Protein AF-Q27HW7-F1 (afdb_monomer)

pLDDT: mean 96.36, std 5.57, range [57.06, 98.81]

Nearest PDB structures (foldseek):
  6nwx-assembly1_A  TM=9.728E-01  e=8.743E-10  Mus musculus
  5y0t-assembly1_A  TM=3.332E-01  e=1.187E+00  Thermotoga maritima
  5y0t-assembly2_C  TM=3.284E-01  e=1.610E+00  Thermotoga maritima

Foldseek 3Di:
DVVPDDDDDQLAPPWDWDDDPLFIDIADPVGDLSVLLSLLLLLLVVQDPQSVQLQVQLVPDPHNVVCNQVSCCVRPVVDDPVSSVCCSVDRNSRVSNVVSVVD

Solvent-accessible surface area (backbone atoms only — not comparable to full-atom values): 6014 Å² total; per-residue (Å²): 110,79,89,82,52,88,85,83,88,68,50,49,83,81,47,47,76,44,86,51,93,95,45,63,49,76,49,34,91,77,35,70,66,48,48,49,42,30,30,46,50,46,27,35,56,74,72,41,98,53,26,67,68,26,48,52,50,13,72,70,40,100,47,38,68,80,35,41,60,59,27,36,51,73,70,39,68,86,57,54,62,66,61,48,48,52,27,44,79,29,71,62,19,48,52,52,46,51,55,37,70,74,109

Mean predicted aligned error: 2.79 Å

Radius of gyration: 13.52 Å; Cα contacts (8 Å, |Δi|>4): 116; chains: 1; bounding box: 34×32×34 Å

Structure (mmCIF, N/CA/C/O backbone):
data_AF-Q27HW7-F1
#
_entry.id   AF-Q27HW7-F1
#
loop_
_atom_site.group_PDB
_atom_site.id
_atom_site.type_symbol
_atom_site.label_atom_id
_atom_site.label_alt_id
_atom_site.label_comp_id
_atom_site.label_asym_id
_atom_site.label_entity_id
_atom_site.label_seq_id
_atom_site.pdbx_PDB_ins_code
_atom_site.Cartn_x
_atom_site.Cartn_y
_atom_site.Cartn_z
_atom_site.occupancy
_atom_site.B_iso_or_equiv
_atom_site.auth_seq_id
_atom_site.auth_comp_id
_atom_site.auth_asym_id
_atom_site.auth_atom_id
_atom_site.pdbx_PDB_model_num
ATOM 1 N N . ILE A 1 1 ? 5.273 -16.288 -17.826 1.00 57.06 1 ILE A N 1
ATOM 2 C CA . ILE A 1 1 ? 4.760 -16.706 -16.482 1.00 57.06 1 ILE A CA 1
ATOM 3 C C . ILE A 1 1 ? 3.280 -16.365 -16.330 1.00 57.06 1 ILE A C 1
ATOM 5 O O . ILE A 1 1 ? 2.545 -17.222 -15.856 1.00 57.06 1 ILE A O 1
ATOM 9 N N . ARG A 1 2 ? 2.815 -15.184 -16.779 1.00 64.94 2 ARG A N 1
ATOM 10 C CA . ARG A 1 2 ? 1.372 -14.856 -16.827 1.00 64.94 2 ARG A CA 1
ATOM 11 C C . ARG A 1 2 ? 0.537 -15.830 -17.684 1.00 64.94 2 ARG A C 1
ATOM 13 O O . ARG A 1 2 ? -0.674 -15.863 -17.547 1.00 64.94 2 ARG A O 1
ATOM 20 N N . ASP A 1 3 ? 1.181 -16.647 -18.515 1.00 82.44 3 ASP A N 1
ATOM 21 C CA . ASP A 1 3 ? 0.537 -17.580 -19.453 1.00 82.44 3 ASP A CA 1
ATOM 22 C C . ASP A 1 3 ? 0.071 -18.898 -18.807 1.00 82.44 3 ASP A C 1
ATOM 24 O O . ASP A 1 3 ? -0.689 -19.641 -19.419 1.00 82.44 3 ASP A O 1
ATOM 28 N N . ILE A 1 4 ? 0.532 -19.207 -17.586 1.00 92.00 4 ILE A N 1
ATOM 29 C CA . ILE A 1 4 ? 0.236 -20.479 -16.894 1.00 92.00 4 ILE A CA 1
ATOM 30 C C . ILE A 1 4 ? -0.266 -20.302 -15.454 1.00 92.00 4 ILE A C 1
ATOM 32 O O . ILE A 1 4 ? -0.586 -21.287 -14.795 1.00 92.00 4 ILE A O 1
ATOM 36 N N . MET A 1 5 ? -0.303 -19.068 -14.945 1.00 90.44 5 MET A N 1
ATOM 37 C CA . MET A 1 5 ? -0.677 -18.771 -13.564 1.00 90.44 5 MET A CA 1
ATOM 38 C C . MET A 1 5 ? -1.422 -17.441 -13.479 1.00 90.44 5 MET A C 1
ATOM 40 O O . MET A 1 5 ? -0.955 -16.423 -13.992 1.00 90.44 5 MET A O 1
ATOM 44 N N . SER A 1 6 ? -2.546 -17.458 -12.764 1.00 91.12 6 SER A N 1
ATOM 45 C CA . SER A 1 6 ? -3.254 -16.263 -12.314 1.00 91.12 6 SER A CA 1
ATOM 46 C C . SER A 1 6 ? -3.028 -16.102 -10.818 1.00 91.12 6 SER A C 1
ATOM 48 O O . SER A 1 6 ? -3.264 -17.039 -10.058 1.00 91.12 6 SER A O 1
ATOM 50 N N . VAL A 1 7 ? -2.569 -14.924 -10.405 1.00 91.75 7 VAL A N 1
ATOM 51 C CA . VAL A 1 7 ? -2.323 -14.600 -8.998 1.00 91.75 7 VAL A CA 1
ATOM 52 C C . VAL A 1 7 ? -3.309 -13.528 -8.569 1.00 91.75 7 VAL A C 1
ATOM 54 O O . VAL A 1 7 ? -3.450 -12.505 -9.238 1.00 91.75 7 VAL A O 1
ATOM 57 N N . THR A 1 8 ? -3.967 -13.757 -7.438 1.00 94.75 8 THR A N 1
ATOM 58 C CA . THR A 1 8 ? -4.802 -12.764 -6.764 1.00 94.75 8 THR A CA 1
ATOM 59 C C . THR A 1 8 ? -4.210 -12.521 -5.386 1.00 94.75 8 THR A C 1
ATOM 61 O O . THR A 1 8 ? -4.096 -13.452 -4.594 1.00 94.75 8 THR A O 1
ATOM 64 N N . LEU A 1 9 ? -3.801 -11.280 -5.127 1.00 97.00 9 LEU A N 1
ATOM 65 C CA . LEU A 1 9 ? -3.346 -10.838 -3.813 1.00 97.00 9 LEU A CA 1
ATOM 66 C C . LEU A 1 9 ? -4.536 -10.250 -3.054 1.00 97.00 9 LEU A C 1
ATOM 68 O O . LEU A 1 9 ? -5.302 -9.476 -3.628 1.00 97.00 9 LEU A O 1
ATOM 72 N N . VAL A 1 10 ? -4.680 -10.617 -1.782 1.00 98.00 10 VAL A N 1
ATOM 73 C CA . VAL A 1 10 ? -5.723 -10.099 -0.884 1.00 98.00 10 VAL A CA 1
ATOM 74 C C . VAL A 1 10 ? -5.056 -9.691 0.437 1.00 98.00 1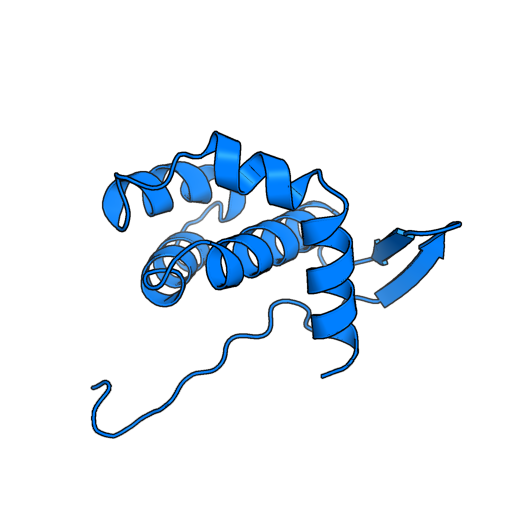0 VAL A C 1
ATOM 76 O O . VAL A 1 10 ? -4.970 -10.510 1.353 1.00 98.00 10 VAL A O 1
ATOM 79 N N . PRO A 1 11 ? -4.518 -8.459 0.530 1.00 97.62 11 PRO A N 1
ATOM 80 C CA . PRO A 1 11 ? -3.861 -7.973 1.742 1.00 97.62 11 PRO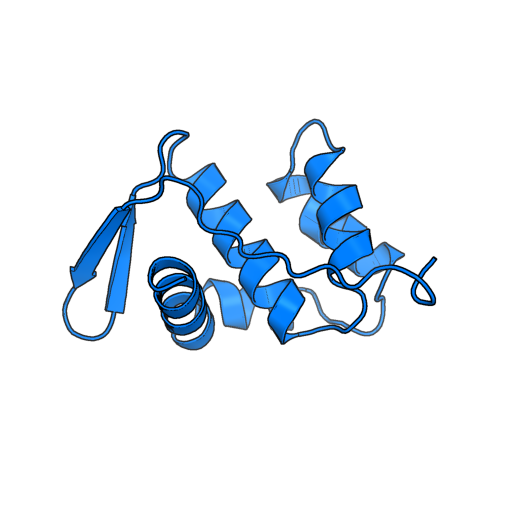 A CA 1
ATOM 81 C C . PRO A 1 11 ? -4.892 -7.766 2.856 1.00 97.62 11 PRO A C 1
ATOM 83 O O . PRO A 1 11 ? -5.692 -6.830 2.815 1.00 97.62 11 PRO A O 1
ATOM 86 N N . TYR A 1 12 ? -4.915 -8.684 3.820 1.00 97.81 12 TYR A N 1
ATOM 87 C CA . TYR A 1 12 ? -5.748 -8.616 5.026 1.00 97.81 12 TYR A CA 1
ATOM 88 C C . TYR A 1 12 ? -5.218 -9.565 6.105 1.00 97.81 12 TYR A C 1
ATOM 90 O O . TYR A 1 12 ? -4.925 -9.154 7.227 1.00 97.81 12 TYR A O 1
ATOM 98 N N . GLY A 1 13 ? -5.036 -10.838 5.739 1.00 94.25 13 GLY A N 1
ATOM 99 C CA . GLY A 1 13 ? -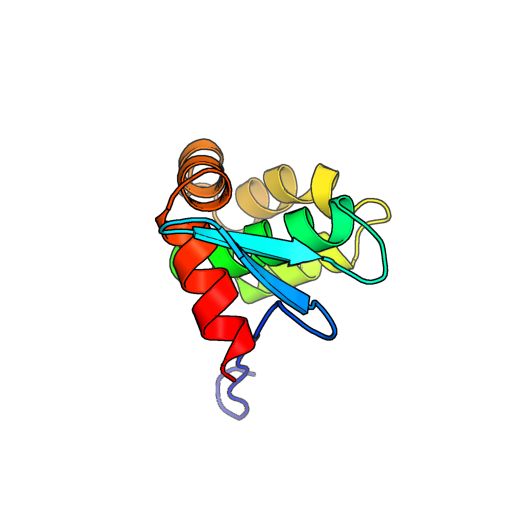4.502 -11.866 6.628 1.00 94.25 13 GLY A CA 1
ATOM 100 C C . GLY A 1 13 ? -5.394 -12.103 7.847 1.00 94.25 13 GLY A C 1
ATOM 101 O O . GLY A 1 13 ? -6.590 -12.338 7.713 1.00 94.25 13 GLY A O 1
ATOM 102 N N . ASN A 1 14 ? -4.797 -12.046 9.037 1.00 96.12 14 ASN A N 1
ATOM 103 C CA . ASN A 1 14 ? -5.491 -12.250 10.311 1.00 96.12 14 ASN A CA 1
ATOM 104 C C . ASN A 1 14 ? -5.908 -10.930 10.983 1.00 96.12 14 ASN A C 1
ATOM 106 O O . ASN A 1 14 ? -6.039 -10.882 12.211 1.00 96.12 14 ASN A O 1
ATOM 110 N N . ALA A 1 15 ? -6.040 -9.847 10.215 1.00 97.19 15 ALA A N 1
ATOM 111 C CA . ALA A 1 15 ? -6.586 -8.610 10.744 1.00 97.19 15 ALA A CA 1
ATOM 112 C C . ALA A 1 15 ? -8.030 -8.830 11.233 1.00 97.19 15 ALA A C 1
ATOM 114 O O . ALA A 1 15 ? -8.769 -9.663 10.713 1.00 97.19 15 ALA A O 1
ATOM 115 N N . GLY A 1 16 ? -8.423 -8.090 12.263 1.00 97.00 16 GLY A N 1
ATOM 116 C CA . GLY A 1 16 ? -9.812 -7.925 12.663 1.00 97.00 16 GLY A CA 1
ATOM 117 C C . GLY A 1 16 ? -10.328 -6.563 12.219 1.00 97.00 16 GLY A C 1
ATOM 118 O O . GLY A 1 16 ? -9.557 -5.613 12.075 1.00 97.00 16 GLY A O 1
ATOM 119 N N . GLU A 1 17 ? -11.641 -6.440 12.050 1.00 97.19 17 GLU A N 1
ATOM 120 C CA . GLU A 1 17 ? -12.291 -5.150 11.834 1.00 97.19 17 GLU A CA 1
ATOM 121 C C . GLU A 1 17 ? -13.446 -4.924 12.810 1.00 97.19 17 GLU A C 1
ATOM 123 O O . GLU A 1 17 ? -14.121 -5.859 13.250 1.00 97.19 17 GLU A O 1
ATOM 128 N N . LYS A 1 18 ? -13.673 -3.657 13.153 1.00 96.56 18 LYS A N 1
ATOM 129 C CA . LYS A 1 18 ? -14.825 -3.210 13.939 1.00 96.56 18 LYS A CA 1
ATOM 130 C C . LYS A 1 18 ? -15.494 -2.041 13.219 1.00 96.56 18 LYS A C 1
ATOM 132 O O . LYS A 1 18 ? -14.785 -1.150 12.747 1.00 96.56 18 LYS A O 1
ATOM 137 N N . PRO A 1 19 ? -16.832 -2.011 13.132 1.00 95.62 19 PRO A N 1
ATOM 138 C CA . PRO A 1 19 ? -17.530 -0.873 12.554 1.00 95.62 19 PRO A CA 1
ATOM 139 C C . PRO A 1 19 ? -17.355 0.372 13.436 1.00 95.62 19 PRO A C 1
ATOM 141 O O . PRO A 1 19 ? -17.510 0.307 14.656 1.00 95.62 19 PRO A O 1
ATOM 144 N N . ASP A 1 20 ? -17.081 1.506 12.799 1.00 93.12 20 ASP A N 1
ATOM 145 C CA . ASP A 1 20 ? -16.984 2.841 13.392 1.00 93.12 20 ASP A CA 1
ATOM 146 C C . ASP A 1 20 ? -17.740 3.851 12.512 1.00 93.12 20 ASP A C 1
ATOM 148 O O . ASP A 1 20 ? -17.231 4.410 11.533 1.00 93.12 20 ASP A O 1
ATOM 152 N N . GLY A 1 21 ? -19.028 4.024 12.813 1.00 91.62 21 GLY A N 1
ATOM 153 C CA . GLY A 1 21 ? -19.933 4.848 12.017 1.00 91.62 21 GLY A CA 1
ATOM 154 C C . GLY A 1 21 ? -20.085 4.325 10.585 1.00 91.62 21 GLY A C 1
ATOM 155 O O . GLY A 1 21 ? -20.740 3.313 10.356 1.00 91.62 21 GLY A O 1
ATOM 156 N N . GLN A 1 22 ? -19.518 5.047 9.616 1.00 91.25 22 GLN A N 1
ATOM 157 C CA . GLN A 1 22 ? -19.527 4.678 8.188 1.00 91.25 22 GLN A CA 1
ATOM 158 C C . GLN A 1 22 ? -18.207 4.047 7.716 1.00 91.25 22 GLN A C 1
ATOM 160 O O . GLN A 1 22 ? -18.031 3.819 6.518 1.00 91.25 22 GLN A O 1
ATOM 165 N N . LYS A 1 23 ? -17.260 3.828 8.632 1.00 94.88 23 LYS A N 1
ATOM 166 C CA . LYS A 1 23 ? -15.937 3.264 8.359 1.00 94.88 23 LYS A CA 1
ATOM 167 C C . LYS A 1 23 ? -15.708 2.015 9.199 1.00 94.88 23 LYS A C 1
ATOM 169 O O . LYS A 1 23 ? -16.490 1.700 10.091 1.00 94.88 23 LYS A O 1
ATOM 174 N N . TYR A 1 24 ? -14.605 1.340 8.917 1.00 97.19 24 TYR A N 1
ATOM 175 C CA . TYR A 1 24 ? -14.088 0.241 9.720 1.00 97.19 24 TYR A CA 1
ATOM 176 C C . TYR A 1 24 ? -12.758 0.633 10.358 1.00 97.19 24 TYR A C 1
ATOM 178 O O . TYR A 1 24 ? -11.917 1.265 9.714 1.00 97.19 24 TYR A O 1
ATOM 186 N N . ILE A 1 25 ? -12.567 0.259 11.617 1.00 96.88 25 ILE A N 1
ATOM 187 C CA . ILE A 1 25 ? -11.267 0.301 12.286 1.00 96.88 25 ILE A CA 1
ATOM 188 C C . ILE A 1 25 ? -10.654 -1.089 12.163 1.00 96.88 25 ILE A C 1
ATOM 190 O O . ILE A 1 25 ? -11.311 -2.077 12.492 1.00 96.88 25 ILE A O 1
ATOM 194 N N . PHE A 1 26 ? -9.406 -1.150 11.704 1.00 97.88 26 PHE A N 1
ATOM 195 C CA . PHE A 1 26 ? -8.668 -2.396 11.515 1.00 97.88 26 PHE A CA 1
ATOM 196 C C . PHE A 1 26 ? -7.666 -2.612 12.651 1.00 97.88 26 PHE A C 1
ATOM 198 O O . PHE A 1 26 ? -6.937 -1.694 13.025 1.00 97.88 26 PHE A O 1
ATOM 205 N N . GLU A 1 27 ? -7.623 -3.833 13.177 1.00 98.06 27 GLU A N 1
ATOM 206 C CA . GLU A 1 27 ? -6.677 -4.284 14.199 1.00 98.06 27 GLU A CA 1
ATOM 207 C C . GLU A 1 27 ? -5.835 -5.427 13.619 1.00 98.06 27 GLU A C 1
ATOM 209 O O . GLU A 1 27 ? -6.375 -6.473 13.268 1.00 98.06 27 GLU A O 1
ATOM 214 N N . CYS A 1 28 ? -4.518 -5.242 13.511 1.00 97.94 28 CYS A N 1
ATOM 215 C CA . CYS A 1 28 ? -3.606 -6.222 12.912 1.00 97.94 28 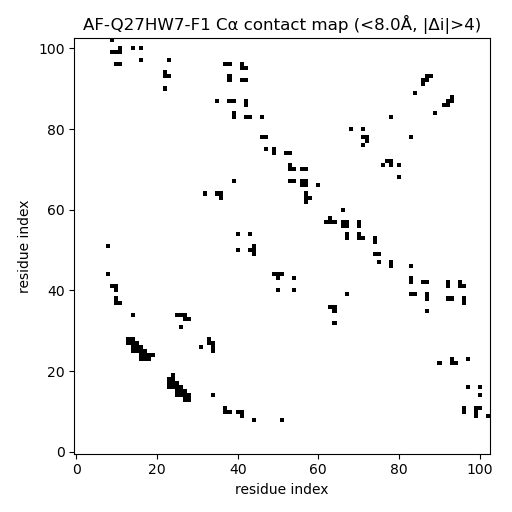CYS A CA 1
ATOM 216 C C . CYS A 1 28 ? -2.677 -6.845 13.968 1.00 97.94 28 CYS A C 1
ATOM 218 O O . CYS A 1 28 ? -2.367 -6.218 14.986 1.00 97.94 28 CYS A O 1
ATOM 220 N N . GLN A 1 29 ? -2.236 -8.088 13.747 1.00 96.88 29 GLN A N 1
ATOM 221 C CA . GLN A 1 29 ? -1.484 -8.880 14.735 1.00 96.88 29 GLN A CA 1
ATOM 222 C C . GLN A 1 29 ? -0.093 -8.303 15.033 1.00 96.88 29 GLN A C 1
ATOM 224 O O . GLN A 1 29 ? 0.407 -8.428 16.150 1.00 96.88 29 GLN A O 1
ATOM 229 N N . HIS A 1 30 ? 0.500 -7.631 14.052 1.00 94.94 30 HIS A N 1
ATOM 230 C CA . HIS A 1 30 ? 1.800 -6.976 14.120 1.00 94.94 30 HIS A CA 1
ATOM 231 C C . HIS A 1 30 ? 1.671 -5.446 14.271 1.00 94.94 30 HIS A C 1
ATOM 233 O O . HIS A 1 30 ? 2.631 -4.706 14.048 1.00 94.94 30 HIS A O 1
ATOM 239 N N . GLY A 1 31 ? 0.497 -4.961 14.697 1.00 96.19 31 GLY A N 1
ATOM 240 C CA . GLY A 1 31 ? 0.244 -3.561 15.039 1.00 96.19 31 GLY A CA 1
ATOM 241 C C . GLY A 1 31 ? -0.071 -2.653 13.847 1.00 96.19 31 GLY A C 1
ATOM 242 O O . GLY A 1 31 ? -0.336 -3.099 12.732 1.00 96.19 31 GLY A O 1
ATOM 243 N N . GLU A 1 32 ? -0.054 -1.339 14.088 1.00 97.00 32 GLU A N 1
ATOM 244 C CA . GLU A 1 32 ? -0.531 -0.335 13.120 1.00 97.00 32 GLU A CA 1
ATOM 245 C C . GLU A 1 32 ? 0.271 -0.299 11.813 1.00 97.00 32 GLU A C 1
ATOM 247 O O . GLU A 1 32 ? -0.280 0.028 10.765 1.00 97.00 32 GLU A O 1
ATOM 252 N N . GLN A 1 33 ? 1.561 -0.647 11.853 1.00 97.25 33 GLN A N 1
ATOM 253 C CA . GLN A 1 33 ? 2.404 -0.653 10.655 1.00 97.25 33 GLN A CA 1
ATOM 254 C C . GLN A 1 33 ? 1.986 -1.746 9.665 1.00 97.25 33 GLN A C 1
ATOM 256 O O . GLN A 1 33 ? 1.988 -1.496 8.465 1.00 97.25 33 GLN A O 1
ATOM 261 N N . GLU A 1 34 ? 1.558 -2.916 10.148 1.00 97.75 34 GLU A N 1
ATOM 262 C CA . GLU A 1 34 ? 0.997 -3.967 9.289 1.00 97.75 34 GLU A CA 1
ATOM 263 C C . GLU A 1 34 ? -0.333 -3.520 8.680 1.00 97.75 34 GLU A C 1
ATOM 265 O O . GLU A 1 34 ? -0.536 -3.661 7.478 1.00 97.75 34 GLU A O 1
ATOM 270 N N . CYS A 1 35 ? -1.215 -2.904 9.475 1.00 98.12 35 CYS A N 1
ATOM 271 C CA . CYS A 1 35 ? -2.467 -2.361 8.946 1.00 98.12 35 CYS A CA 1
ATOM 272 C C . CYS A 1 35 ? -2.220 -1.302 7.862 1.00 98.12 35 CYS A C 1
ATOM 274 O O . CYS A 1 35 ? -2.913 -1.285 6.844 1.00 98.12 35 CYS A O 1
ATOM 276 N N . LEU A 1 36 ? -1.220 -0.435 8.057 1.00 98.44 36 LEU A N 1
ATOM 277 C CA . LEU A 1 36 ? -0.811 0.539 7.051 1.00 98.44 36 LEU A CA 1
ATOM 278 C C . LEU A 1 36 ? -0.248 -0.145 5.796 1.00 98.44 36 LEU A C 1
ATOM 280 O O . LEU A 1 36 ? -0.599 0.260 4.691 1.00 98.44 36 LEU A O 1
ATOM 284 N N . GLY A 1 37 ? 0.571 -1.188 5.955 1.00 98.38 37 GLY A N 1
ATOM 285 C CA . GLY A 1 37 ? 1.100 -1.994 4.850 1.00 98.38 37 GLY A CA 1
ATOM 286 C C . GLY A 1 37 ? -0.011 -2.613 4.017 1.00 98.38 37 GLY A C 1
ATOM 287 O O . GLY A 1 37 ? -0.126 -2.306 2.831 1.00 98.38 37 GLY A O 1
ATOM 288 N N . ASN A 1 38 ? -0.920 -3.346 4.664 1.00 98.62 38 ASN A N 1
ATOM 289 C CA . ASN A 1 38 ? -2.084 -3.941 4.010 1.00 98.62 38 ASN A CA 1
ATOM 290 C C . ASN A 1 38 ? -2.917 -2.895 3.252 1.00 98.62 38 ASN A C 1
ATOM 292 O O . ASN A 1 38 ? -3.363 -3.138 2.128 1.00 98.62 38 ASN A O 1
ATOM 296 N N . MET A 1 39 ? -3.110 -1.709 3.841 1.00 98.69 39 MET A N 1
ATOM 297 C CA . MET A 1 39 ? -3.840 -0.613 3.205 1.00 98.69 39 MET A CA 1
ATOM 298 C C . MET A 1 39 ? -3.108 -0.071 1.965 1.00 98.69 39 MET A C 1
ATOM 300 O O . MET A 1 39 ? -3.741 0.164 0.933 1.00 98.69 39 MET A O 1
ATOM 304 N N . ILE A 1 40 ? -1.782 0.107 2.038 1.00 98.81 40 ILE A N 1
ATOM 305 C CA . ILE A 1 40 ? -0.951 0.531 0.900 1.00 98.81 40 ILE A CA 1
ATOM 306 C C . ILE A 1 40 ? -1.043 -0.497 -0.227 1.00 98.81 40 ILE A C 1
ATOM 308 O O . ILE A 1 40 ? -1.368 -0.126 -1.354 1.00 98.81 40 ILE A O 1
ATOM 312 N N . GLU A 1 41 ? -0.820 -1.776 0.065 1.00 98.75 41 GLU A N 1
ATOM 313 C CA . GLU A 1 41 ? -0.884 -2.856 -0.925 1.00 98.75 41 GLU A CA 1
ATOM 314 C C . GLU A 1 41 ? -2.260 -2.950 -1.586 1.00 98.75 41 GLU A C 1
ATOM 316 O O . GLU A 1 41 ? -2.369 -3.023 -2.811 1.00 98.75 41 GLU A O 1
ATOM 321 N N . THR A 1 42 ? -3.321 -2.865 -0.784 1.00 98.69 42 THR A N 1
ATOM 322 C CA . THR A 1 42 ? -4.707 -2.855 -1.262 1.00 98.69 42 THR A CA 1
ATOM 323 C C . THR A 1 42 ? -4.957 -1.691 -2.219 1.00 98.69 42 THR A C 1
ATOM 325 O O . THR A 1 42 ? -5.537 -1.862 -3.296 1.00 98.69 42 THR A O 1
ATOM 328 N N . CYS A 1 43 ? -4.476 -0.497 -1.872 1.00 98.81 43 CYS A N 1
ATOM 329 C CA . CYS A 1 43 ? -4.575 0.665 -2.743 1.00 98.81 43 CYS A CA 1
ATOM 330 C C . CYS A 1 43 ? -3.729 0.521 -4.015 1.00 98.81 43 CYS A C 1
ATOM 332 O O . CYS A 1 43 ? -4.193 0.923 -5.081 1.00 98.81 43 CYS A O 1
ATOM 334 N N . LEU A 1 44 ? -2.538 -0.079 -3.948 1.00 98.69 44 LEU A N 1
ATOM 335 C CA . LEU A 1 44 ? -1.709 -0.353 -5.126 1.00 98.69 44 LEU A CA 1
ATOM 336 C C . LEU A 1 44 ? -2.413 -1.301 -6.098 1.00 98.69 44 LEU A C 1
ATOM 338 O O . LEU A 1 44 ? -2.482 -0.995 -7.288 1.00 98.69 44 LEU A O 1
ATOM 342 N N . ILE A 1 45 ? -3.016 -2.384 -5.596 1.00 98.50 45 ILE A N 1
ATOM 343 C CA . ILE A 1 45 ? -3.811 -3.328 -6.403 1.00 98.50 45 ILE A CA 1
ATOM 344 C C . ILE A 1 45 ? -4.933 -2.604 -7.158 1.00 98.50 45 ILE A C 1
ATOM 346 O O . ILE A 1 45 ? -5.193 -2.911 -8.319 1.00 98.50 45 ILE A O 1
ATOM 350 N N . ASN A 1 46 ? -5.572 -1.613 -6.532 1.00 98.44 46 ASN A N 1
ATOM 351 C CA . ASN A 1 46 ? -6.638 -0.838 -7.164 1.00 98.44 46 ASN A CA 1
ATOM 352 C C . ASN A 1 46 ? -6.131 0.263 -8.120 1.00 98.44 46 ASN A C 1
ATOM 354 O O . ASN A 1 46 ? -6.872 0.706 -8.997 1.00 98.44 46 ASN A O 1
ATOM 358 N N . LYS A 1 47 ? -4.906 0.768 -7.935 1.00 97.94 47 LYS A N 1
ATOM 359 C CA . LYS A 1 47 ? -4.396 1.948 -8.657 1.00 97.94 47 LYS A CA 1
ATOM 360 C C . LYS A 1 47 ? -3.496 1.613 -9.839 1.00 97.94 47 LYS A C 1
ATOM 362 O O . LYS A 1 47 ? -3.324 2.476 -10.696 1.00 97.94 47 LYS A O 1
ATOM 367 N N . THR A 1 48 ? -2.937 0.406 -9.904 1.00 97.75 48 THR A N 1
ATOM 368 C CA . THR A 1 48 ? -1.983 0.045 -10.954 1.00 97.75 48 THR A CA 1
ATOM 369 C C . THR A 1 48 ? -2.004 -1.434 -11.334 1.00 97.75 48 THR A C 1
ATOM 371 O O . THR A 1 48 ? -2.201 -2.323 -10.511 1.00 97.75 48 THR A O 1
ATOM 374 N N . ASN A 1 49 ? -1.705 -1.705 -12.608 1.00 96.12 49 ASN A N 1
ATOM 375 C CA . ASN A 1 49 ? -1.482 -3.056 -13.132 1.00 96.12 49 ASN A CA 1
ATOM 376 C C . ASN A 1 49 ? -0.093 -3.625 -12.768 1.00 96.12 49 ASN A C 1
ATOM 378 O O . ASN A 1 49 ? 0.198 -4.793 -13.053 1.00 96.12 49 ASN A O 1
ATOM 382 N N . TYR A 1 50 ? 0.769 -2.809 -12.153 1.00 97.19 50 TYR A N 1
ATOM 383 C CA . TYR A 1 50 ? 2.105 -3.174 -11.678 1.00 97.19 50 TYR A CA 1
ATOM 384 C C . TYR A 1 50 ? 2.136 -3.453 -10.170 1.00 97.19 50 TYR A C 1
ATOM 386 O O . TYR A 1 50 ? 3.211 -3.572 -9.589 1.00 97.19 50 TYR A O 1
ATOM 394 N N . ALA A 1 51 ? 0.976 -3.616 -9.526 1.00 97.69 51 ALA A N 1
ATOM 395 C CA . ALA A 1 51 ? 0.896 -3.844 -8.085 1.00 97.69 51 ALA A CA 1
ATOM 396 C C . ALA A 1 51 ? 1.736 -5.045 -7.625 1.00 97.69 51 ALA A C 1
ATOM 398 O O . ALA A 1 51 ? 2.474 -4.935 -6.658 1.00 97.69 51 ALA A O 1
ATOM 399 N N . PHE A 1 52 ? 1.695 -6.169 -8.348 1.00 97.19 52 PHE A N 1
ATOM 400 C CA . PHE A 1 52 ? 2.430 -7.378 -7.960 1.00 97.19 52 PHE A CA 1
ATOM 401 C C . PHE A 1 52 ? 3.952 -7.156 -7.795 1.00 97.19 52 PHE A C 1
ATOM 403 O O . PHE A 1 52 ? 4.464 -7.435 -6.713 1.00 97.19 52 PHE A O 1
ATOM 410 N N . PRO A 1 53 ? 4.699 -6.642 -8.796 1.00 97.69 53 PRO A N 1
ATOM 411 C CA . PRO A 1 53 ? 6.125 -6.360 -8.611 1.00 97.69 53 PRO A CA 1
ATOM 412 C C . PRO A 1 53 ? 6.414 -5.243 -7.593 1.00 97.69 53 PRO A C 1
ATOM 414 O O . PRO A 1 53 ? 7.437 -5.317 -6.914 1.00 97.69 53 PRO A O 1
ATOM 417 N N . ILE A 1 54 ? 5.528 -4.249 -7.436 1.00 98.56 54 ILE A N 1
ATOM 418 C CA . ILE A 1 54 ? 5.682 -3.203 -6.408 1.00 98.56 54 ILE A CA 1
ATOM 419 C C . ILE A 1 54 ? 5.583 -3.810 -5.005 1.00 98.56 54 ILE A C 1
ATOM 421 O O . ILE A 1 54 ? 6.461 -3.581 -4.178 1.00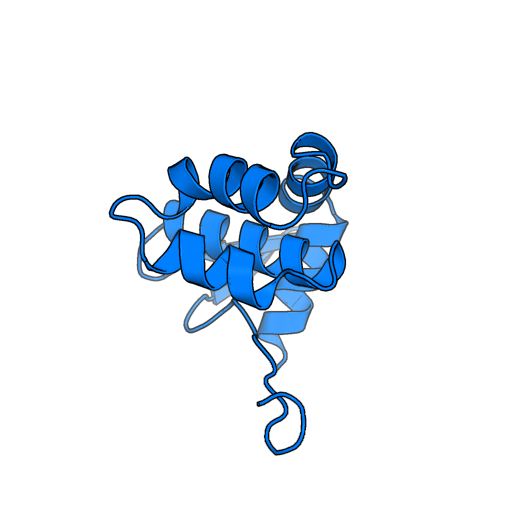 98.56 54 ILE A O 1
ATOM 425 N N . ILE A 1 55 ? 4.551 -4.619 -4.754 1.00 98.62 55 ILE A N 1
ATOM 426 C CA . ILE A 1 55 ? 4.326 -5.283 -3.465 1.00 98.62 55 ILE A CA 1
ATOM 427 C C . ILE A 1 55 ? 5.472 -6.253 -3.171 1.00 98.62 55 ILE A C 1
ATOM 429 O O . ILE A 1 55 ? 6.025 -6.235 -2.081 1.00 98.62 55 ILE A O 1
ATOM 433 N N . PHE A 1 56 ? 5.923 -7.027 -4.162 1.00 98.31 56 PHE A N 1
ATOM 434 C CA . PHE A 1 56 ? 7.097 -7.886 -3.995 1.00 98.31 56 PHE A CA 1
ATOM 435 C C . PHE A 1 56 ? 8.357 -7.100 -3.582 1.00 98.31 56 PHE A C 1
ATOM 437 O O . PHE A 1 56 ? 9.116 -7.556 -2.728 1.00 98.31 56 PHE A O 1
ATOM 444 N N . CYS A 1 57 ? 8.581 -5.921 -4.169 1.00 98.69 57 CYS A N 1
ATOM 445 C CA . CYS A 1 57 ? 9.683 -5.034 -3.792 1.00 98.69 57 CYS A CA 1
ATOM 446 C C . CYS A 1 57 ? 9.562 -4.540 -2.346 1.00 98.69 57 CYS A C 1
ATOM 448 O O . CYS A 1 57 ? 10.557 -4.556 -1.621 1.00 98.69 57 CYS A O 1
ATOM 450 N N . MET A 1 58 ? 8.352 -4.164 -1.923 1.00 98.50 58 MET A N 1
ATOM 451 C CA . MET A 1 58 ? 8.067 -3.748 -0.549 1.00 98.50 58 MET A CA 1
ATOM 452 C C . MET A 1 58 ? 8.334 -4.875 0.450 1.00 98.50 58 MET A C 1
ATOM 454 O O . MET A 1 58 ? 9.111 -4.702 1.384 1.00 98.50 58 MET A O 1
ATOM 458 N N . GLU A 1 59 ? 7.756 -6.048 0.204 1.00 97.94 59 GLU A N 1
ATOM 459 C CA . GLU A 1 59 ? 7.852 -7.228 1.072 1.00 97.94 59 GLU A CA 1
ATOM 460 C C . GLU A 1 59 ? 9.270 -7.817 1.144 1.00 97.94 59 GLU A C 1
ATOM 462 O O . GLU A 1 59 ? 9.622 -8.521 2.088 1.00 97.94 59 GLU A O 1
ATOM 467 N N . SER A 1 60 ? 10.123 -7.509 0.164 1.00 98.06 60 SER A N 1
ATOM 468 C CA . SER A 1 60 ? 11.539 -7.905 0.170 1.00 98.06 60 SER A CA 1
ATOM 469 C C . SER A 1 60 ? 12.444 -6.926 0.934 1.00 98.06 60 SER A C 1
ATOM 471 O O . SER A 1 60 ? 13.640 -7.187 1.090 1.00 98.06 60 SER A O 1
ATOM 473 N N . SER A 1 61 ? 11.916 -5.781 1.373 1.00 97.69 61 SER A N 1
ATOM 474 C CA . SER A 1 61 ? 12.660 -4.756 2.105 1.00 97.69 61 SER A CA 1
ATOM 475 C C . SER A 1 61 ? 12.762 -5.085 3.596 1.00 97.69 61 SER A C 1
ATOM 477 O O . SER A 1 61 ? 11.867 -5.677 4.189 1.00 97.69 61 SER A O 1
ATOM 479 N N . SER A 1 62 ? 13.824 -4.606 4.252 1.00 96.62 62 SER A N 1
ATOM 480 C CA . SER A 1 62 ? 13.908 -4.612 5.721 1.00 96.62 62 SER A CA 1
ATOM 481 C C . SER A 1 62 ? 12.867 -3.702 6.386 1.00 96.62 62 SER A C 1
ATOM 483 O O . SER A 1 62 ? 12.593 -3.841 7.574 1.00 96.62 62 SER 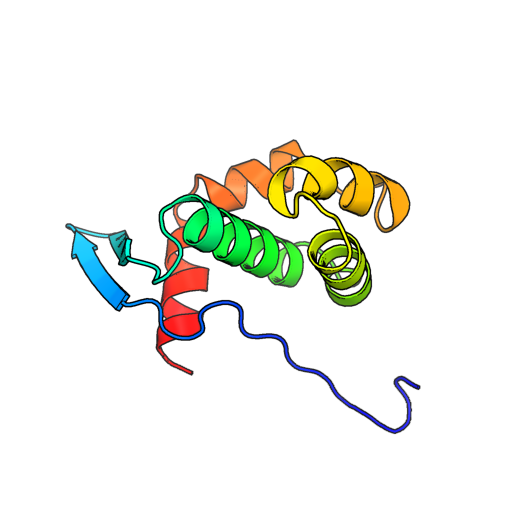A O 1
ATOM 485 N N . ASP A 1 63 ? 12.345 -2.729 5.636 1.00 97.25 63 ASP A N 1
ATOM 486 C CA . ASP A 1 63 ? 11.268 -1.828 6.047 1.00 97.25 63 ASP A CA 1
ATOM 487 C C . ASP A 1 63 ? 10.264 -1.701 4.889 1.00 97.25 63 ASP A C 1
ATOM 489 O O . ASP A 1 63 ? 10.508 -1.005 3.891 1.00 97.25 63 ASP A O 1
ATOM 493 N N . VAL A 1 64 ? 9.160 -2.439 5.008 1.00 96.88 64 VAL A N 1
ATOM 494 C CA . VAL A 1 64 ? 8.109 -2.561 3.985 1.00 96.88 64 VAL A CA 1
ATOM 495 C C . VAL A 1 64 ? 7.493 -1.197 3.671 1.00 96.88 64 VAL A C 1
ATOM 497 O O . VAL A 1 64 ? 7.418 -0.785 2.515 1.00 96.88 64 VAL A O 1
ATOM 500 N N . ILE A 1 65 ? 7.133 -0.431 4.703 1.00 97.56 65 ILE A N 1
ATOM 501 C CA . ILE A 1 65 ? 6.420 0.841 4.541 1.00 97.56 65 ILE A CA 1
ATOM 502 C C . ILE A 1 65 ? 7.332 1.916 3.959 1.00 97.56 65 ILE A C 1
ATOM 504 O O . ILE A 1 65 ? 6.940 2.621 3.026 1.00 97.56 65 ILE A O 1
ATOM 508 N N . LYS A 1 66 ? 8.568 2.044 4.463 1.00 97.69 66 LYS A N 1
ATOM 509 C CA . LYS A 1 66 ? 9.492 3.073 3.957 1.00 97.69 66 LYS A CA 1
ATOM 510 C C . LYS A 1 66 ? 9.914 2.830 2.510 1.00 97.69 66 LYS A C 1
ATOM 512 O O . LYS A 1 66 ? 10.202 3.795 1.805 1.00 97.69 66 LYS A O 1
ATOM 517 N N . SER A 1 67 ? 9.943 1.574 2.065 1.00 98.31 67 SER A N 1
ATOM 518 C CA . SER A 1 67 ? 10.307 1.229 0.686 1.00 98.31 67 SER A CA 1
ATOM 519 C C . SER A 1 67 ? 9.173 1.428 -0.325 1.00 98.31 67 SER A C 1
ATOM 521 O O . SER A 1 67 ? 9.453 1.575 -1.516 1.00 98.31 67 SER A O 1
ATOM 523 N N . ALA A 1 68 ? 7.915 1.515 0.125 1.00 98.25 68 ALA A N 1
ATOM 524 C CA . ALA A 1 68 ? 6.738 1.589 -0.742 1.00 98.25 68 ALA A CA 1
ATOM 525 C C . ALA A 1 68 ? 6.830 2.679 -1.812 1.00 98.25 68 ALA A C 1
ATOM 527 O O . ALA A 1 68 ? 6.668 2.392 -2.998 1.00 98.25 68 ALA A O 1
ATOM 528 N N . LYS A 1 69 ? 7.182 3.910 -1.422 1.00 98.56 69 LYS A N 1
ATOM 529 C CA . LYS A 1 69 ? 7.321 5.019 -2.373 1.00 98.56 69 LYS A CA 1
ATOM 530 C C . LYS A 1 69 ? 8.381 4.734 -3.438 1.00 98.56 69 LYS A C 1
ATOM 532 O O . LYS A 1 69 ? 8.097 4.869 -4.623 1.00 98.56 69 LYS A O 1
ATOM 537 N N . SER A 1 70 ? 9.574 4.299 -3.030 1.00 98.50 70 SER A N 1
ATOM 538 C CA . SER A 1 70 ? 10.645 3.984 -3.981 1.00 98.50 70 SER A CA 1
ATOM 539 C C . SER A 1 70 ? 10.282 2.812 -4.895 1.00 98.50 70 SER A C 1
ATOM 541 O O . SER A 1 70 ? 10.605 2.842 -6.076 1.00 98.50 70 SER A O 1
ATOM 543 N N . CYS A 1 71 ? 9.571 1.799 -4.388 1.00 98.69 71 CYS A N 1
ATOM 544 C CA . CYS A 1 71 ? 9.103 0.683 -5.206 1.00 98.69 71 CYS A CA 1
ATOM 545 C C . CYS A 1 71 ? 8.075 1.150 -6.249 1.00 98.69 71 CYS A C 1
ATOM 547 O O . CYS A 1 71 ? 8.166 0.749 -7.407 1.00 98.69 71 CYS A O 1
ATOM 549 N N . VAL A 1 72 ? 7.143 2.039 -5.881 1.00 98.69 72 VAL A N 1
ATOM 550 C CA . VAL A 1 72 ? 6.219 2.662 -6.845 1.00 98.69 72 VAL A CA 1
ATOM 551 C C . VAL A 1 72 ? 6.994 3.420 -7.921 1.00 98.69 72 VAL A C 1
ATOM 553 O O . VAL A 1 72 ? 6.790 3.161 -9.100 1.00 98.69 72 VAL A O 1
ATOM 556 N N . GLU A 1 73 ? 7.941 4.277 -7.535 1.00 98.38 73 GLU A N 1
ATOM 557 C CA . GLU A 1 73 ? 8.740 5.071 -8.481 1.00 98.38 73 GLU A CA 1
ATOM 558 C C . GLU A 1 73 ? 9.588 4.206 -9.436 1.00 98.38 73 GLU A C 1
ATOM 560 O O . GLU A 1 73 ? 9.828 4.607 -10.574 1.00 98.38 73 GLU A O 1
ATOM 565 N N . ILE A 1 74 ? 10.022 3.016 -9.003 1.00 98.25 74 ILE A N 1
ATOM 566 C CA . ILE A 1 74 ? 10.790 2.072 -9.831 1.00 98.25 74 ILE A CA 1
ATOM 567 C C . ILE A 1 74 ? 9.907 1.365 -10.867 1.00 98.25 74 ILE A C 1
ATOM 569 O O . ILE A 1 74 ? 10.317 1.223 -12.019 1.00 98.25 74 ILE A O 1
ATOM 573 N N . TYR A 1 75 ? 8.735 0.867 -10.462 1.00 98.44 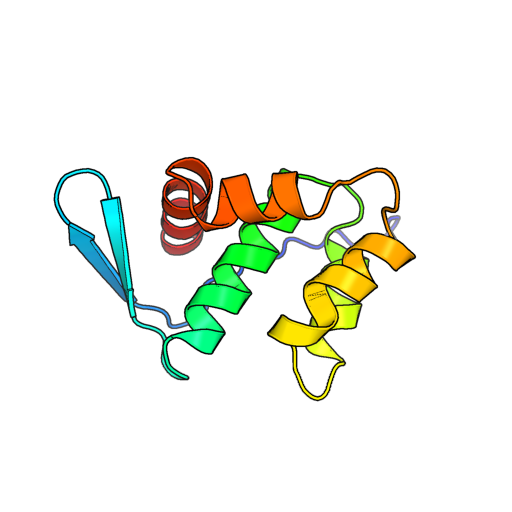75 TYR A N 1
ATOM 574 C CA . TYR A 1 75 ? 7.925 -0.026 -11.304 1.00 98.44 75 TYR A CA 1
ATOM 575 C C . TYR A 1 75 ? 6.768 0.672 -12.025 1.00 98.44 75 TYR A C 1
ATOM 577 O O . TYR A 1 75 ? 6.314 0.163 -13.049 1.00 98.44 75 TYR A O 1
ATOM 585 N N . ASP A 1 76 ? 6.292 1.804 -11.511 1.00 98.19 76 ASP A N 1
ATOM 586 C CA . ASP A 1 76 ? 5.219 2.604 -12.104 1.00 98.19 76 ASP A CA 1
ATOM 587 C C . ASP A 1 76 ? 5.463 4.113 -11.882 1.00 98.19 76 ASP A C 1
ATOM 589 O O . ASP A 1 76 ? 4.797 4.751 -11.063 1.00 98.19 76 ASP A O 1
ATOM 593 N N . PRO A 1 77 ? 6.436 4.713 -12.593 1.00 97.19 77 PRO A N 1
ATOM 594 C CA . PRO A 1 77 ? 6.843 6.106 -12.389 1.00 97.19 77 PRO A CA 1
ATOM 595 C C . PRO A 1 77 ? 5.761 7.139 -12.749 1.00 97.19 77 PRO A C 1
ATOM 597 O O . PRO A 1 77 ? 5.885 8.307 -12.381 1.00 97.19 77 PRO A O 1
ATOM 600 N N . GLU A 1 78 ? 4.713 6.742 -13.476 1.00 97.69 78 GLU A N 1
ATOM 601 C 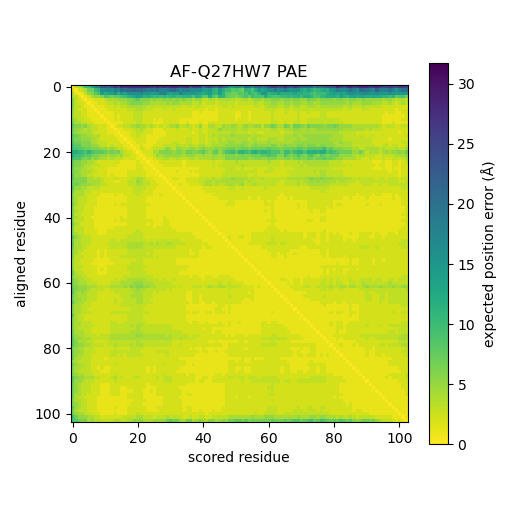CA . GLU A 1 78 ? 3.576 7.613 -13.800 1.00 97.69 78 GLU A CA 1
ATOM 602 C C . GLU A 1 78 ? 2.556 7.681 -12.651 1.00 97.69 78 GLU A C 1
ATOM 604 O O . GLU A 1 78 ? 1.794 8.649 -12.538 1.00 97.69 78 GLU A O 1
ATOM 609 N N . LEU A 1 79 ? 2.553 6.683 -11.760 1.00 98.06 79 LEU A N 1
ATOM 610 C CA . LEU A 1 79 ? 1.701 6.669 -10.582 1.00 98.06 79 LEU A CA 1
ATOM 611 C C . LEU A 1 79 ? 2.278 7.578 -9.490 1.00 98.06 79 LEU A C 1
ATOM 613 O O . LEU A 1 79 ? 3.220 7.237 -8.780 1.00 98.06 79 LEU A O 1
ATOM 617 N N . SER A 1 80 ? 1.642 8.733 -9.292 1.00 97.81 80 SER A N 1
ATOM 618 C CA . SER A 1 80 ? 1.983 9.620 -8.177 1.00 97.81 80 SER A CA 1
ATOM 619 C C . SER A 1 80 ? 1.766 8.938 -6.821 1.00 97.81 80 SER A C 1
ATOM 621 O O . SER A 1 80 ? 0.675 8.437 -6.526 1.00 97.81 80 SER A O 1
ATOM 623 N N . TRP A 1 81 ? 2.776 9.015 -5.951 1.00 98.12 81 TRP A N 1
ATOM 624 C CA . TRP A 1 81 ? 2.685 8.551 -4.566 1.00 98.12 81 TRP A CA 1
ATOM 625 C C . TRP A 1 81 ? 1.533 9.213 -3.795 1.00 98.12 81 TRP A C 1
ATOM 627 O O . TRP A 1 81 ? 0.842 8.552 -3.022 1.00 98.12 81 TRP A O 1
ATOM 637 N N . ASP A 1 82 ? 1.249 10.489 -4.062 1.00 98.31 82 ASP A N 1
ATOM 638 C CA . ASP A 1 82 ? 0.138 11.198 -3.419 1.00 98.31 82 ASP A CA 1
ATOM 639 C C . ASP A 1 82 ? -1.222 10.606 -3.820 1.00 98.31 82 ASP A C 1
ATOM 641 O O . ASP A 1 82 ? -2.149 10.566 -3.010 1.00 98.31 82 ASP A O 1
ATOM 645 N N . ASN A 1 83 ? -1.348 10.076 -5.043 1.00 98.19 83 ASN A N 1
ATOM 646 C CA . ASN A 1 83 ? -2.557 9.370 -5.475 1.00 98.19 83 ASN A CA 1
ATOM 647 C C . ASN A 1 83 ? -2.737 8.064 -4.682 1.00 98.19 83 ASN A C 1
ATOM 649 O O . ASN A 1 83 ? -3.845 7.780 -4.217 1.00 98.19 83 ASN A O 1
ATOM 653 N N . VAL A 1 84 ? -1.653 7.316 -4.446 1.00 98.62 84 VAL A N 1
ATOM 654 C CA . VAL A 1 84 ? -1.679 6.125 -3.578 1.00 98.62 84 VAL A CA 1
ATOM 655 C C . VAL A 1 84 ? -2.091 6.519 -2.159 1.00 98.62 84 VAL A C 1
ATOM 657 O O . VAL A 1 84 ? -3.066 5.984 -1.633 1.00 98.62 84 VAL A O 1
ATOM 660 N N . MET A 1 85 ? -1.446 7.530 -1.573 1.00 98.50 85 MET A N 1
ATOM 661 C CA . MET A 1 85 ? -1.744 7.968 -0.206 1.00 98.50 85 MET A CA 1
ATOM 662 C C . MET A 1 85 ? -3.143 8.573 -0.047 1.00 98.50 85 MET A C 1
ATOM 664 O O . MET A 1 85 ? -3.748 8.443 1.017 1.00 98.50 85 MET A O 1
ATOM 668 N N . SER A 1 86 ? -3.707 9.176 -1.097 1.00 98.56 86 SER A N 1
ATOM 669 C CA . SER A 1 86 ? -5.104 9.630 -1.090 1.00 98.56 86 SER A CA 1
ATOM 670 C C . SER A 1 86 ? -6.096 8.467 -0.962 1.00 98.56 86 SER A C 1
ATOM 672 O O . SER A 1 86 ? -7.145 8.617 -0.336 1.00 98.56 86 SER A O 1
ATOM 674 N N . CYS A 1 87 ? -5.758 7.297 -1.517 1.00 98.69 87 CYS A N 1
ATOM 675 C CA . CYS A 1 87 ? -6.531 6.076 -1.327 1.00 98.69 87 CYS A CA 1
ATOM 676 C C . CYS A 1 87 ? -6.352 5.543 0.097 1.00 98.69 87 CYS A C 1
ATOM 678 O O . CYS A 1 87 ? -7.354 5.317 0.772 1.00 98.69 87 CYS A O 1
ATOM 680 N N . VAL A 1 88 ? -5.102 5.431 0.564 1.00 98.62 88 VAL A N 1
ATOM 681 C CA . VAL A 1 88 ? -4.749 4.880 1.886 1.00 98.62 88 VAL A CA 1
ATOM 682 C C . VAL A 1 88 ? -5.424 5.651 3.019 1.00 98.62 88 VAL A C 1
ATOM 684 O O . VAL A 1 88 ? -6.011 5.055 3.915 1.00 98.62 88 VAL A O 1
ATOM 687 N N . ASN A 1 89 ? -5.400 6.983 2.947 1.00 97.81 89 ASN A N 1
ATOM 688 C CA . ASN A 1 89 ? -5.995 7.860 3.959 1.00 97.81 89 ASN A CA 1
ATOM 689 C C . ASN A 1 89 ? -7.490 8.142 3.712 1.00 97.81 89 ASN A C 1
ATOM 691 O O . ASN A 1 89 ? -8.141 8.835 4.498 1.00 97.81 89 ASN A O 1
ATOM 695 N N . GLY A 1 90 ? -8.032 7.666 2.589 1.00 97.00 90 GLY A N 1
ATOM 696 C CA . GLY A 1 90 ? -9.372 7.981 2.115 1.00 97.00 90 GLY A CA 1
ATOM 697 C C . GLY A 1 90 ? -10.405 6.900 2.422 1.00 97.00 90 GLY A C 1
ATOM 698 O O . GLY A 1 90 ? -10.105 5.793 2.863 1.00 97.00 90 GLY A O 1
ATOM 699 N N . ASN A 1 91 ? -11.668 7.212 2.125 1.00 97.56 91 ASN A N 1
ATOM 700 C CA . ASN A 1 91 ? -12.767 6.250 2.265 1.00 97.56 91 ASN A CA 1
ATOM 701 C C . ASN A 1 91 ? -12.607 5.054 1.319 1.00 97.56 91 ASN A C 1
ATOM 703 O O . ASN A 1 91 ? -13.014 3.951 1.665 1.00 97.56 91 ASN A O 1
ATOM 707 N N . LEU A 1 92 ? -12.000 5.273 0.146 1.00 98.31 92 LEU A N 1
ATOM 708 C CA . LEU A 1 92 ? -11.755 4.218 -0.832 1.00 98.31 92 LEU A CA 1
ATOM 709 C C . LEU A 1 92 ? -10.870 3.109 -0.249 1.00 98.31 92 LEU A C 1
ATOM 711 O O . LEU A 1 92 ? -11.253 1.949 -0.332 1.00 98.31 92 LEU A O 1
ATOM 715 N N . GLY A 1 93 ? -9.734 3.448 0.372 1.00 98.44 93 GLY A N 1
ATOM 716 C CA . GLY A 1 93 ? -8.861 2.452 0.997 1.00 98.44 93 GLY A CA 1
ATOM 717 C C . GLY A 1 93 ? -9.594 1.664 2.080 1.00 98.44 93 GLY A C 1
ATOM 718 O O . GLY A 1 93 ? -9.589 0.439 2.057 1.00 98.44 93 GLY A O 1
ATOM 719 N N . ASN A 1 94 ? -10.324 2.358 2.958 1.00 98.38 94 ASN A N 1
ATOM 720 C CA . ASN A 1 94 ? -11.117 1.717 4.010 1.00 98.38 94 ASN A CA 1
ATOM 721 C C . ASN A 1 94 ? -12.136 0.705 3.455 1.00 98.38 94 ASN A C 1
ATOM 723 O O .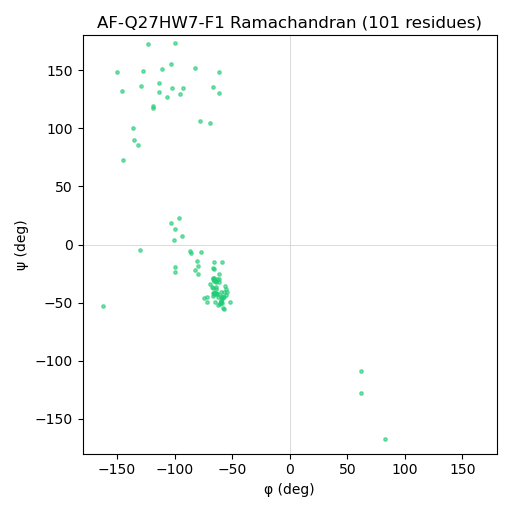 ASN A 1 94 ? -12.231 -0.413 3.954 1.00 98.38 94 ASN A O 1
ATOM 727 N N . GLN A 1 95 ? -12.855 1.075 2.390 1.00 98.19 95 GLN A N 1
ATOM 728 C CA . GLN A 1 95 ? -13.816 0.193 1.723 1.00 98.19 95 GLN A CA 1
ATOM 729 C C . GLN A 1 95 ? -13.138 -1.006 1.059 1.00 98.19 95 GLN A C 1
ATOM 731 O O . GLN A 1 95 ? -13.642 -2.119 1.168 1.00 98.19 95 GLN A O 1
ATOM 736 N N . LEU A 1 96 ? -12.003 -0.801 0.388 1.00 98.50 96 LEU A N 1
ATOM 737 C CA . LEU A 1 96 ? -11.256 -1.890 -0.244 1.00 98.50 96 LEU A CA 1
ATOM 738 C C . LEU A 1 96 ? -10.696 -2.870 0.797 1.00 98.50 96 LEU A C 1
ATOM 740 O O . LEU A 1 96 ? -10.797 -4.077 0.611 1.00 98.50 96 LEU A O 1
ATOM 744 N N . MET A 1 97 ? -10.170 -2.363 1.913 1.00 98.06 97 MET A N 1
ATOM 745 C CA . MET A 1 97 ? -9.664 -3.188 3.012 1.00 98.06 97 MET A CA 1
ATOM 746 C C . MET A 1 97 ? -10.789 -4.012 3.664 1.00 98.06 97 MET A C 1
ATOM 748 O O . MET A 1 97 ? -10.602 -5.193 3.941 1.00 98.06 97 MET A O 1
ATOM 752 N N . HIS A 1 98 ? -11.988 -3.436 3.812 1.00 98.00 98 HIS A N 1
ATOM 753 C CA . HIS A 1 98 ? -13.181 -4.182 4.226 1.00 98.00 98 HIS A CA 1
ATOM 754 C C . HIS A 1 98 ? -13.586 -5.250 3.195 1.00 98.00 98 HIS A C 1
ATOM 756 O O . HIS A 1 98 ? -13.900 -6.380 3.552 1.00 98.00 98 HIS A O 1
ATOM 762 N N . LEU A 1 99 ? -13.533 -4.946 1.892 1.00 98.00 99 LEU A N 1
ATOM 763 C CA . LEU A 1 99 ? -13.804 -5.951 0.856 1.00 98.00 99 LEU A CA 1
ATOM 764 C C . LEU A 1 99 ? -12.815 -7.123 0.908 1.00 98.00 99 LEU A C 1
ATOM 766 O O . LEU A 1 99 ? -13.217 -8.247 0.606 1.00 98.00 99 LEU A O 1
ATOM 770 N N . ASN A 1 100 ? -11.562 -6.881 1.302 1.00 98.00 100 ASN A N 1
ATOM 771 C CA . ASN A 1 100 ? -10.580 -7.941 1.525 1.00 98.00 100 ASN A CA 1
ATOM 772 C C . ASN A 1 100 ? -10.911 -8.793 2.761 1.00 98.00 100 ASN A C 1
ATOM 774 O O . ASN A 1 100 ? -10.689 -9.997 2.714 1.00 98.00 100 ASN A O 1
ATOM 778 N N . ALA A 1 101 ? -11.490 -8.207 3.817 1.00 97.00 101 ALA A N 1
ATOM 779 C CA . ALA A 1 101 ? -11.952 -8.932 5.009 1.00 97.00 101 ALA A CA 1
ATOM 780 C C . ALA A 1 101 ? -13.044 -9.973 4.705 1.00 97.00 101 ALA A C 1
ATOM 782 O O . ALA A 1 101 ? -13.229 -10.938 5.443 1.00 97.00 101 ALA A O 1
ATOM 783 N N . MET A 1 102 ? -13.790 -9.757 3.620 1.00 94.94 102 MET A N 1
ATOM 784 C CA . MET A 1 102 ? -14.930 -10.578 3.207 1.00 94.94 102 MET A CA 1
ATOM 785 C C . MET A 1 102 ? -14.549 -11.692 2.214 1.00 94.94 102 MET A C 1
ATOM 787 O O . MET A 1 102 ? -15.441 -12.317 1.630 1.00 94.94 102 MET A O 1
ATOM 791 N N . LYS A 1 103 ? -13.252 -11.893 1.957 1.00 89.75 103 LYS A N 1
ATOM 792 C CA . LYS A 1 103 ? -12.714 -12.938 1.071 1.00 89.75 103 LYS A CA 1
ATOM 793 C C . LYS A 1 103 ? -12.287 -14.167 1.855 1.00 89.75 103 LYS A C 1
ATOM 795 O O . LYS A 1 103 ? -12.552 -15.268 1.324 1.00 89.75 103 LYS A O 1
#

Secondary structure (DSSP, 8-state):
-TTT------TTTT-EEEEETTEEEEE-TT-HHHHHHHHHHHHHHHH-TTHHHHHHHHHTSSSHHHHHHHHHHHH-TTS-HHHHHHHHTSHHHHHHHHHHHT-

InterPro domains:
  IPR004911 Gamma interferon inducible lysosomal thiol reductase GILT [PF03227] (2-73)
  IPR004911 Gamma interferon inducible lysosomal thiol reductase GILT [PTHR13234] (2-101)

Sequence (103 aa):
IRDIMSVTLVPYGNAGEKPDGQKYIFECQHGEQECLGNMIETCLINKTNYAFPIIFCMESSSDVIKSAKSCVEIYDPELSWDNVMSCVNGNLGNQLMHLNAMK

Organism: Scophthalmus maximus (NCBI:txid52904)